Protein AF-A0A419N1R5-F1 (afdb_monomer)

Organism: NCBI:txid1510574

Structure (mmCIF, N/CA/C/O backbone):
data_AF-A0A419N1R5-F1
#
_entry.id   AF-A0A419N1R5-F1
#
loop_
_atom_site.group_PDB
_atom_site.id
_atom_site.type_symbol
_atom_site.label_atom_id
_atom_site.label_alt_id
_atom_site.label_comp_id
_atom_site.label_asym_id
_atom_site.label_entity_id
_atom_site.label_seq_id
_atom_site.pdbx_PDB_ins_code
_atom_site.Cartn_x
_atom_site.Cartn_y
_atom_site.Cartn_z
_atom_site.occupancy
_atom_site.B_iso_or_equiv
_atom_site.auth_seq_id
_atom_site.aut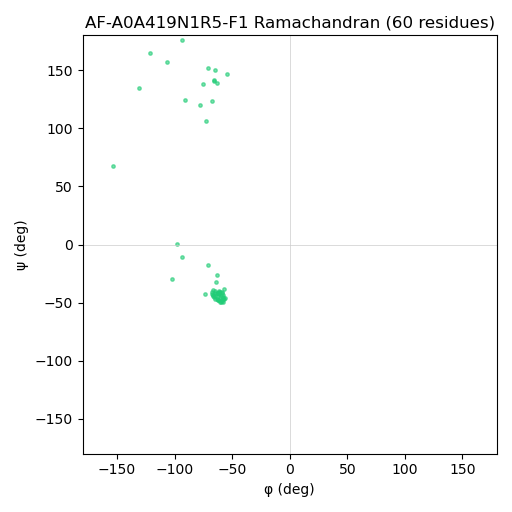h_comp_id
_atom_site.auth_asym_id
_atom_site.auth_atom_id
_atom_site.pdbx_PDB_model_num
ATOM 1 N N . MET A 1 1 ? -21.386 0.141 17.192 1.00 66.19 1 MET A N 1
ATOM 2 C CA . MET A 1 1 ? -20.549 0.082 15.975 1.00 66.19 1 MET A CA 1
ATOM 3 C C . MET A 1 1 ? -19.128 -0.251 16.399 1.00 66.19 1 MET A C 1
ATOM 5 O O . MET A 1 1 ? -18.680 0.323 17.383 1.00 66.19 1 MET A O 1
ATOM 9 N N . GLY A 1 2 ? -18.489 -1.242 15.773 1.00 83.94 2 GLY A N 1
ATOM 10 C CA . GLY A 1 2 ? -17.110 -1.654 16.076 1.00 83.94 2 GLY A CA 1
ATOM 11 C C . GLY A 1 2 ? -16.086 -0.954 15.180 1.00 83.94 2 GLY A C 1
ATOM 12 O O . GLY A 1 2 ? -16.469 -0.223 14.269 1.00 83.94 2 GLY A O 1
ATOM 13 N N . CYS A 1 3 ? -14.798 -1.191 15.430 1.00 93.12 3 CYS A N 1
ATOM 14 C CA . CYS A 1 3 ? -13.731 -0.717 14.549 1.00 93.12 3 CYS A CA 1
ATOM 15 C 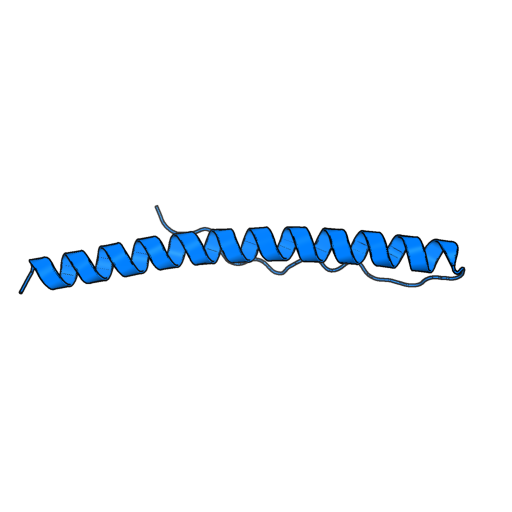C . CYS A 1 3 ? -13.711 -1.488 13.222 1.00 93.12 3 CYS A C 1
ATOM 17 O O . CYS A 1 3 ? -14.107 -2.658 13.209 1.00 93.12 3 CYS A O 1
ATOM 19 N N . PRO A 1 4 ? -13.236 -0.875 12.121 1.00 90.75 4 PRO A N 1
ATOM 20 C CA . PRO A 1 4 ? -13.024 -1.587 10.865 1.00 90.75 4 PRO A CA 1
ATOM 21 C C . PRO A 1 4 ? -12.124 -2.813 11.061 1.00 90.75 4 PRO A C 1
ATOM 23 O O . PRO A 1 4 ? -11.210 -2.799 11.890 1.00 90.75 4 PRO A O 1
ATOM 26 N N . ALA A 1 5 ? -12.377 -3.873 10.293 1.00 88.69 5 ALA A N 1
ATOM 27 C CA . ALA A 1 5 ? -11.514 -5.047 10.294 1.00 88.69 5 ALA A CA 1
ATOM 28 C C . ALA A 1 5 ? -10.134 -4.692 9.722 1.00 88.69 5 ALA A C 1
ATOM 30 O O . ALA A 1 5 ? -10.033 -3.953 8.742 1.00 88.69 5 ALA A O 1
ATOM 31 N N . VAL A 1 6 ? -9.075 -5.250 10.315 1.00 91.00 6 VAL A N 1
ATOM 32 C CA . VAL A 1 6 ? -7.734 -5.183 9.724 1.00 91.00 6 VAL A CA 1
ATOM 33 C C . VAL A 1 6 ? -7.746 -6.015 8.447 1.00 91.00 6 VAL A C 1
ATOM 35 O O . VAL A 1 6 ? -8.066 -7.203 8.483 1.00 91.00 6 VAL A O 1
ATOM 38 N N . THR A 1 7 ? -7.389 -5.399 7.327 1.00 92.88 7 THR A N 1
ATOM 39 C CA . THR A 1 7 ? -7.172 -6.099 6.058 1.00 92.88 7 THR A CA 1
ATOM 40 C C . THR A 1 7 ? -5.683 -6.172 5.752 1.00 92.88 7 THR A C 1
ATOM 42 O O . THR A 1 7 ? -4.903 -5.363 6.248 1.00 92.88 7 THR A O 1
ATOM 45 N N . SER A 1 8 ? -5.278 -7.143 4.932 1.00 94.19 8 SER A N 1
ATOM 46 C CA . SER A 1 8 ? -3.901 -7.194 4.437 1.00 94.19 8 SER A CA 1
ATOM 47 C C . SER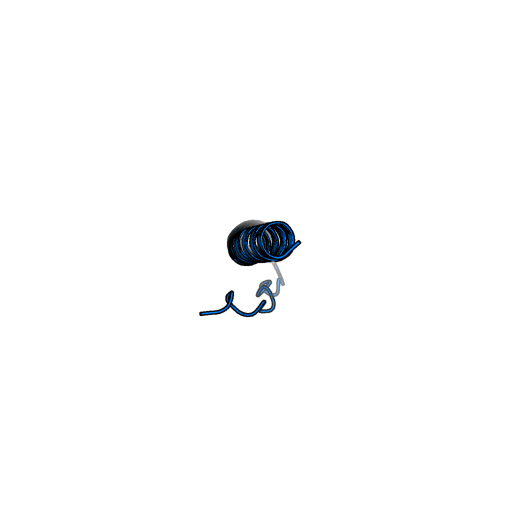 A 1 8 ? -3.607 -5.967 3.573 1.00 94.19 8 SER A C 1
ATOM 49 O O . SER A 1 8 ? -4.446 -5.559 2.768 1.00 94.19 8 SER A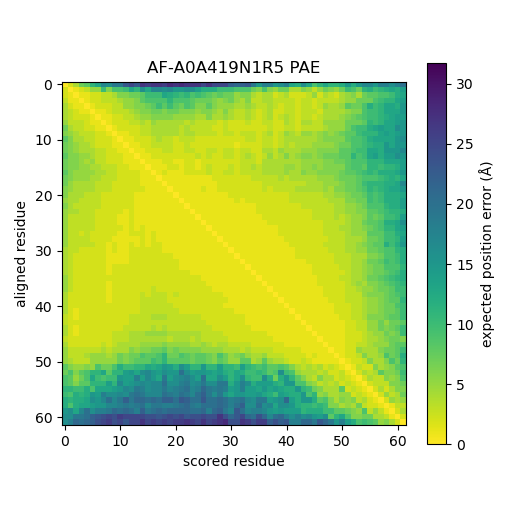 O 1
ATOM 51 N N . CYS A 1 9 ? -2.418 -5.393 3.736 1.00 95.81 9 CYS A N 1
ATOM 52 C CA . CYS A 1 9 ? -1.962 -4.296 2.901 1.00 95.81 9 CYS A CA 1
ATOM 53 C C . CYS A 1 9 ? -1.494 -4.831 1.543 1.00 95.81 9 CYS A C 1
ATOM 55 O O . CYS A 1 9 ? -0.557 -5.634 1.507 1.00 95.81 9 CYS A O 1
ATOM 57 N N . PRO A 1 10 ? -2.107 -4.403 0.426 1.00 92.56 10 PRO A N 1
ATOM 58 C CA . PRO A 1 10 ? -1.708 -4.870 -0.890 1.00 92.56 10 PRO A CA 1
ATOM 59 C C . PRO A 1 10 ? -0.363 -4.245 -1.263 1.00 92.56 10 PRO A C 1
ATOM 61 O O . PRO A 1 10 ? -0.284 -3.061 -1.581 1.00 92.56 10 PRO A O 1
ATOM 64 N N . ILE A 1 11 ? 0.700 -5.045 -1.223 1.00 94.12 11 ILE A N 1
ATOM 65 C CA . ILE A 1 11 ? 2.009 -4.655 -1.746 1.00 94.12 11 ILE A CA 1
ATOM 66 C C . ILE A 1 11 ? 2.085 -5.097 -3.212 1.00 94.12 11 ILE A C 1
ATOM 68 O O . ILE A 1 11 ? 1.861 -6.279 -3.491 1.00 94.12 11 ILE A O 1
ATOM 72 N N . PRO A 1 12 ? 2.366 -4.182 -4.159 1.00 94.94 12 PRO A N 1
ATOM 73 C CA . PRO A 1 12 ? 2.461 -4.541 -5.566 1.00 94.94 12 PRO A CA 1
ATOM 74 C C . PRO A 1 12 ? 3.652 -5.474 -5.807 1.00 94.94 12 PRO A C 1
ATOM 76 O O . PRO A 1 12 ? 4.722 -5.306 -5.221 1.00 94.94 12 PRO A O 1
ATOM 79 N N . ALA A 1 13 ? 3.472 -6.453 -6.694 1.00 94.62 13 ALA A N 1
ATOM 80 C CA . ALA A 1 13 ? 4.589 -7.235 -7.211 1.00 94.62 13 ALA A CA 1
ATOM 81 C C . ALA A 1 13 ? 5.522 -6.332 -8.038 1.00 94.62 13 ALA A C 1
ATOM 83 O O . ALA A 1 13 ? 5.065 -5.375 -8.659 1.00 94.62 13 ALA A O 1
ATOM 84 N N . SER A 1 14 ? 6.813 -6.659 -8.063 1.00 95.75 14 SER A N 1
ATOM 85 C CA . SER A 1 14 ? 7.838 -5.890 -8.775 1.00 95.75 14 SER A CA 1
ATOM 86 C C . SER A 1 14 ? 8.689 -6.823 -9.632 1.00 95.75 14 SER A C 1
ATOM 88 O O . SER A 1 14 ? 9.079 -7.907 -9.192 1.00 95.75 14 SER A O 1
ATOM 90 N N . SER A 1 15 ? 8.938 -6.419 -10.876 1.00 97.06 15 SER A N 1
ATOM 91 C CA . SER A 1 15 ? 9.802 -7.138 -11.821 1.00 97.06 15 SER A CA 1
ATOM 92 C C . SER A 1 15 ? 10.380 -6.150 -12.843 1.00 97.06 15 SER A C 1
ATOM 94 O O . SER A 1 15 ? 9.994 -6.155 -14.013 1.00 97.06 15 SER A O 1
ATOM 96 N N . PRO A 1 16 ? 11.255 -5.231 -12.401 1.00 97.06 16 PRO A N 1
ATOM 97 C CA . PRO A 1 16 ? 11.745 -4.164 -13.254 1.00 97.06 16 PRO A CA 1
ATOM 98 C C . PRO A 1 16 ? 12.773 -4.699 -14.255 1.00 97.06 16 PRO A C 1
ATOM 100 O O . PRO A 1 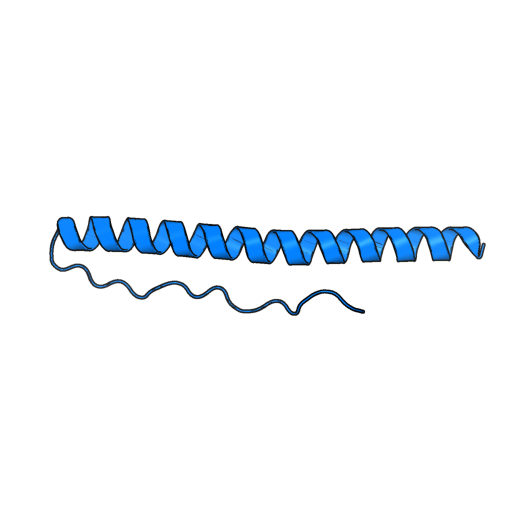16 ? 13.650 -5.487 -13.899 1.00 97.06 16 PRO A O 1
ATOM 103 N N . VAL A 1 17 ? 12.690 -4.236 -15.505 1.00 98.38 17 VAL A N 1
ATOM 104 C CA . VAL A 1 17 ? 13.653 -4.575 -16.570 1.00 98.38 17 VAL A CA 1
ATOM 105 C C . VAL A 1 17 ? 14.638 -3.426 -16.792 1.00 98.38 17 VAL A C 1
ATOM 107 O O . VAL A 1 17 ? 15.797 -3.643 -17.142 1.00 98.38 17 VAL A O 1
ATOM 110 N N . THR A 1 18 ? 14.194 -2.194 -16.548 1.00 98.44 18 THR A N 1
ATOM 111 C CA . THR A 1 18 ? 14.999 -0.978 -16.656 1.00 98.44 18 THR A CA 1
ATOM 112 C C . THR A 1 18 ? 15.047 -0.210 -15.336 1.00 98.44 18 THR A C 1
ATOM 114 O O . THR A 1 18 ? 14.209 -0.382 -14.450 1.00 98.44 18 THR A O 1
ATOM 117 N N . ASN A 1 19 ? 15.990 0.728 -15.222 1.00 98.19 19 ASN A N 1
ATOM 118 C CA . 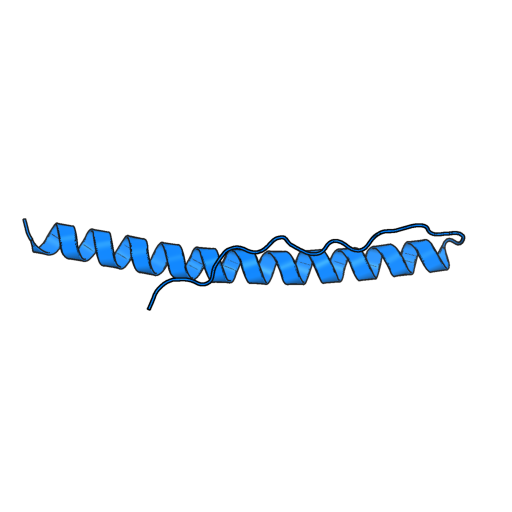ASN A 1 19 ? 16.029 1.657 -14.086 1.00 98.19 19 ASN A CA 1
ATOM 119 C C . ASN A 1 19 ? 14.785 2.566 -14.030 1.00 98.19 19 ASN A C 1
ATOM 121 O O . ASN A 1 19 ? 14.411 3.033 -12.953 1.00 98.19 19 ASN A O 1
ATOM 125 N N . GLY A 1 20 ? 14.141 2.813 -15.177 1.00 98.44 20 GLY A N 1
ATOM 126 C CA . GLY A 1 20 ? 12.872 3.535 -15.249 1.00 98.44 20 GLY A CA 1
ATOM 127 C C . GLY A 1 20 ? 11.724 2.740 -14.625 1.00 98.44 20 GLY A C 1
ATOM 128 O O . GLY A 1 20 ? 10.949 3.299 -13.844 1.00 98.44 20 GLY A O 1
ATOM 129 N N . ASP A 1 21 ? 11.671 1.434 -14.897 1.00 98.06 21 ASP A N 1
ATOM 130 C CA . ASP A 1 21 ? 10.705 0.515 -14.283 1.00 98.06 21 ASP A CA 1
ATOM 131 C C . ASP A 1 21 ? 10.957 0.409 -12.783 1.00 98.06 21 ASP A C 1
ATOM 133 O O . ASP A 1 21 ? 10.040 0.617 -12.000 1.00 98.06 21 ASP A O 1
ATOM 137 N N . LEU A 1 22 ? 12.217 0.218 -12.370 1.00 98.25 22 LEU A N 1
ATOM 138 C CA . LEU A 1 22 ? 12.593 0.160 -10.954 1.00 98.25 22 LEU A CA 1
ATOM 139 C C . LEU A 1 22 ? 12.166 1.427 -10.208 1.00 98.25 22 LEU A C 1
ATOM 141 O O . LEU A 1 22 ? 11.576 1.352 -9.135 1.00 98.25 22 LEU A O 1
ATOM 145 N N . SER A 1 23 ? 12.422 2.600 -10.789 1.00 98.56 23 SER A N 1
ATOM 146 C CA . SER A 1 23 ? 12.016 3.871 -10.184 1.00 98.56 23 SER A CA 1
ATOM 147 C C . SER A 1 23 ? 10.493 3.995 -10.079 1.00 98.56 23 SER A C 1
ATOM 149 O O . SER A 1 23 ? 9.987 4.630 -9.157 1.00 98.56 23 SER A O 1
ATOM 151 N N . SER A 1 24 ? 9.754 3.418 -11.027 1.00 98.38 24 SER A N 1
ATOM 152 C CA . SER A 1 24 ? 8.288 3.402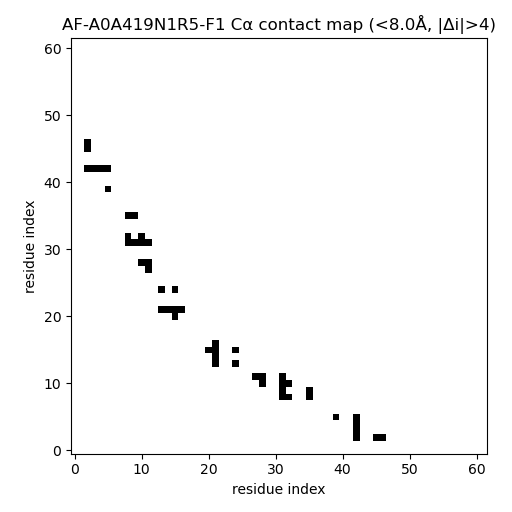 -11.009 1.00 98.38 24 SER A CA 1
ATOM 153 C C . SER A 1 24 ? 7.747 2.425 -9.969 1.00 98.38 24 SER A C 1
ATOM 155 O O . SER A 1 24 ? 6.860 2.795 -9.202 1.00 98.38 24 SER A O 1
ATOM 157 N N . ASP A 1 25 ? 8.335 1.236 -9.871 1.00 98.31 25 ASP A N 1
ATOM 158 C CA . ASP A 1 25 ? 8.013 0.228 -8.862 1.00 98.31 25 ASP A CA 1
ATOM 159 C C . ASP A 1 25 ? 8.268 0.751 -7.445 1.00 98.31 25 ASP A C 1
ATOM 161 O O . ASP A 1 25 ? 7.424 0.567 -6.571 1.00 98.31 25 ASP A O 1
ATOM 165 N N . VAL A 1 26 ? 9.369 1.480 -7.224 1.00 98.38 26 VAL A N 1
ATOM 166 C CA . VAL A 1 26 ? 9.656 2.140 -5.938 1.00 98.38 26 VAL A CA 1
ATOM 167 C C . VAL A 1 26 ? 8.555 3.134 -5.574 1.00 98.38 26 VAL A C 1
ATOM 169 O O . VAL A 1 26 ? 8.007 3.050 -4.478 1.00 98.38 26 VAL A O 1
ATOM 172 N N . ARG A 1 27 ? 8.154 4.020 -6.496 1.00 98.50 27 ARG A N 1
ATOM 173 C CA . ARG A 1 27 ? 7.066 4.981 -6.234 1.00 98.50 27 ARG A CA 1
ATOM 174 C C . ARG A 1 27 ? 5.735 4.283 -5.944 1.00 98.50 27 ARG A C 1
ATOM 176 O O . ARG A 1 27 ? 4.994 4.708 -5.060 1.00 98.50 27 ARG A O 1
ATOM 183 N N . ASN A 1 28 ? 5.431 3.204 -6.666 1.00 98.19 28 ASN A N 1
ATOM 184 C CA . ASN A 1 28 ? 4.221 2.410 -6.442 1.00 98.19 28 ASN A CA 1
ATOM 185 C C . ASN A 1 28 ? 4.243 1.729 -5.066 1.00 98.19 28 ASN A C 1
ATOM 187 O O . ASN A 1 28 ? 3.233 1.725 -4.360 1.00 98.19 28 ASN A O 1
ATOM 191 N N . LEU A 1 29 ? 5.396 1.189 -4.668 1.00 98.31 29 LEU A N 1
ATOM 192 C CA . LEU A 1 29 ? 5.602 0.590 -3.356 1.00 98.31 29 LEU A CA 1
ATOM 193 C C . LEU A 1 29 ? 5.450 1.628 -2.236 1.00 98.31 29 LEU A C 1
ATOM 195 O O . LEU A 1 29 ? 4.719 1.383 -1.279 1.00 98.31 29 LEU A O 1
ATOM 199 N N . GLU A 1 30 ? 6.074 2.798 -2.361 1.00 98.62 30 GLU A N 1
ATOM 200 C CA . GLU A 1 30 ? 5.961 3.897 -1.391 1.00 98.62 30 GLU A CA 1
ATOM 201 C C . GLU A 1 30 ? 4.508 4.360 -1.212 1.00 98.62 30 GLU A C 1
ATOM 203 O O . GLU A 1 30 ? 4.045 4.564 -0.083 1.00 98.62 30 GLU A O 1
ATOM 208 N N . ALA A 1 31 ? 3.755 4.465 -2.309 1.00 98.31 31 ALA A N 1
ATOM 209 C CA . ALA A 1 31 ? 2.337 4.804 -2.267 1.00 98.31 31 ALA A CA 1
ATOM 210 C C . ALA A 1 31 ? 1.508 3.718 -1.556 1.00 98.31 31 ALA A C 1
ATOM 212 O O . ALA A 1 31 ? 0.681 4.037 -0.696 1.00 98.31 31 ALA A O 1
ATOM 213 N N . ALA A 1 32 ? 1.757 2.439 -1.857 1.00 98.12 32 ALA A N 1
ATOM 214 C CA . ALA A 1 32 ? 1.079 1.313 -1.214 1.00 98.12 32 ALA A CA 1
ATOM 215 C C . ALA A 1 32 ? 1.369 1.241 0.296 1.00 98.12 32 ALA A C 1
ATOM 217 O O . ALA A 1 32 ? 0.456 1.036 1.100 1.00 98.12 32 ALA A O 1
ATOM 218 N N . LEU A 1 33 ? 2.622 1.471 0.698 1.00 97.94 33 LEU A N 1
ATOM 219 C CA . LEU A 1 33 ? 3.025 1.518 2.105 1.00 97.94 33 LEU A CA 1
ATOM 220 C C . LEU A 1 33 ? 2.401 2.710 2.837 1.00 97.94 33 LEU A C 1
ATOM 222 O O . LEU A 1 33 ? 1.939 2.557 3.967 1.00 97.94 33 LEU A O 1
ATOM 226 N N . THR A 1 34 ? 2.315 3.871 2.186 1.00 98.38 34 THR A N 1
ATOM 227 C CA . THR A 1 34 ? 1.638 5.049 2.747 1.00 98.38 34 THR A CA 1
ATOM 228 C C . THR A 1 34 ? 0.155 4.764 2.992 1.00 98.38 34 THR A C 1
ATOM 230 O O . THR A 1 34 ? -0.350 4.997 4.091 1.00 98.38 34 THR A O 1
ATOM 233 N N . ALA A 1 35 ? -0.539 4.193 2.004 1.00 96.81 35 ALA A N 1
ATOM 234 C CA . ALA A 1 35 ? -1.945 3.817 2.134 1.00 96.81 35 ALA A CA 1
ATOM 235 C C . ALA A 1 35 ? -2.169 2.775 3.246 1.00 96.81 35 ALA A C 1
ATOM 237 O O . ALA A 1 35 ? -3.099 2.905 4.045 1.00 96.81 35 ALA A O 1
ATOM 238 N N . CY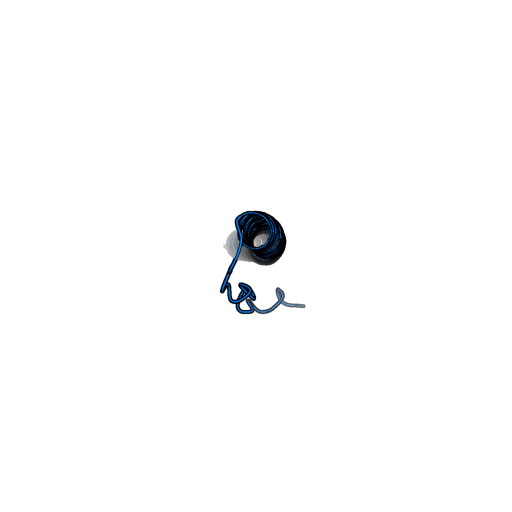S A 1 36 ? -1.284 1.780 3.338 1.00 97.69 36 CYS A N 1
ATOM 239 C CA . CYS A 1 36 ? -1.284 0.790 4.411 1.00 97.69 36 CYS A CA 1
ATOM 240 C C . CYS A 1 36 ? -1.134 1.437 5.795 1.00 97.69 36 CYS A C 1
ATOM 242 O O . CYS A 1 36 ? -1.925 1.161 6.697 1.00 97.69 36 CYS A O 1
ATOM 244 N N . GLY A 1 37 ? -0.155 2.331 5.960 1.00 97.06 37 GLY A N 1
ATOM 245 C CA . GLY A 1 37 ? 0.080 3.034 7.221 1.00 97.06 37 GLY A CA 1
ATOM 246 C C . GLY A 1 37 ? -1.146 3.822 7.683 1.00 97.06 37 GLY A C 1
ATOM 247 O O . GLY A 1 37 ? -1.538 3.722 8.845 1.00 97.06 37 GLY A O 1
ATOM 248 N N . LEU A 1 38 ? -1.811 4.527 6.761 1.00 97.00 38 LEU A N 1
ATOM 249 C CA . LEU A 1 38 ? -3.055 5.248 7.050 1.00 97.00 38 LEU A CA 1
ATOM 250 C C . LEU A 1 38 ? -4.181 4.309 7.501 1.00 97.00 38 LEU A C 1
ATOM 252 O O . LEU A 1 38 ? -4.894 4.619 8.456 1.00 97.00 38 LEU A O 1
ATOM 256 N N . GLN A 1 39 ? -4.334 3.154 6.849 1.00 96.50 39 GLN A N 1
ATOM 257 C CA . GLN A 1 39 ? -5.327 2.157 7.249 1.00 96.50 39 GLN A CA 1
ATOM 258 C C . GLN A 1 39 ? -5.053 1.621 8.660 1.00 96.50 39 GLN A C 1
ATOM 260 O O . GLN A 1 39 ? -5.970 1.548 9.482 1.00 96.50 39 GLN A O 1
ATOM 265 N N . VAL A 1 40 ? -3.804 1.247 8.945 1.00 96.31 40 VAL A N 1
ATOM 266 C CA . VAL A 1 40 ? -3.406 0.714 10.253 1.00 96.31 40 VAL A CA 1
ATOM 267 C C . VAL A 1 40 ? -3.622 1.756 11.349 1.00 96.31 40 VAL A C 1
ATOM 269 O O . VAL A 1 40 ? -4.189 1.417 12.390 1.00 96.31 40 VAL A O 1
ATOM 272 N N . GLU A 1 41 ? -3.248 3.016 11.115 1.00 97.19 41 GLU A N 1
ATOM 273 C CA . GLU A 1 41 ? -3.443 4.077 12.107 1.00 97.19 41 GLU A CA 1
ATOM 274 C C . GLU A 1 41 ? -4.929 4.347 12.363 1.00 97.19 41 GLU A C 1
ATOM 276 O O . GLU A 1 41 ? -5.334 4.471 13.516 1.00 97.19 41 GLU A O 1
ATOM 281 N N . ALA A 1 42 ? -5.773 4.344 11.327 1.00 95.44 42 ALA A N 1
ATOM 282 C CA . ALA A 1 42 ? -7.216 4.513 11.498 1.00 95.44 42 ALA A CA 1
ATOM 283 C C . ALA A 1 42 ? -7.837 3.392 12.354 1.00 95.44 42 ALA A C 1
ATOM 285 O O . ALA A 1 42 ? -8.648 3.654 13.250 1.00 95.44 42 ALA A O 1
ATOM 286 N N . VAL A 1 43 ? -7.436 2.136 12.121 1.00 95.69 43 VAL A N 1
ATOM 287 C CA . VAL A 1 43 ? -7.892 1.004 12.944 1.00 95.69 43 VAL A CA 1
ATOM 288 C C . VAL A 1 43 ? -7.373 1.138 14.374 1.00 95.69 43 VAL A C 1
ATOM 290 O O . VAL A 1 43 ? -8.146 0.968 15.321 1.00 95.69 43 VAL A O 1
ATOM 293 N N . ARG A 1 44 ? -6.091 1.478 14.546 1.00 95.44 44 ARG A N 1
ATOM 294 C CA . ARG A 1 44 ? -5.470 1.694 15.855 1.00 95.44 44 ARG A CA 1
ATOM 295 C C . ARG A 1 44 ? -6.194 2.786 16.639 1.00 95.44 44 ARG A C 1
ATOM 297 O O . ARG A 1 44 ? -6.564 2.545 17.785 1.00 95.44 44 ARG A O 1
ATOM 304 N N . GLN A 1 45 ? -6.437 3.946 16.035 1.00 95.94 45 GLN A N 1
ATOM 305 C CA . GLN A 1 45 ? -7.126 5.060 16.682 1.00 95.94 45 GLN A CA 1
ATOM 306 C C . GLN A 1 45 ? -8.506 4.633 17.188 1.00 95.94 45 GLN A C 1
ATOM 308 O O . GLN A 1 45 ? -8.830 4.859 18.355 1.00 95.94 45 GLN A O 1
ATOM 313 N N . CYS A 1 46 ? -9.285 3.941 16.355 1.00 95.44 46 CYS A N 1
ATOM 314 C CA . CYS A 1 46 ? -10.573 3.415 16.790 1.00 95.44 46 CYS A CA 1
ATOM 315 C C . CYS A 1 46 ? -10.427 2.451 17.980 1.00 95.44 46 CYS A C 1
ATOM 317 O O . CYS A 1 46 ? -11.165 2.552 18.964 1.00 95.44 46 CYS A O 1
ATOM 319 N N . GLN A 1 47 ? -9.464 1.526 17.924 1.00 93.50 47 GLN A N 1
ATOM 320 C CA . GLN A 1 47 ? -9.232 0.580 19.015 1.00 93.50 47 GLN A CA 1
ATOM 321 C C . GLN A 1 47 ? -8.857 1.294 20.319 1.00 93.50 47 GLN A C 1
ATOM 323 O O . GLN A 1 47 ? -9.357 0.916 21.378 1.00 93.50 47 GLN A O 1
ATOM 328 N N . GLU A 1 48 ? -8.028 2.336 20.258 1.00 94.12 48 GLU A N 1
ATOM 329 C CA . GLU A 1 48 ? -7.651 3.127 21.431 1.00 94.12 48 GLU A CA 1
ATOM 330 C C . GLU A 1 48 ? -8.836 3.901 22.016 1.00 94.12 48 GLU A C 1
ATOM 332 O O . GLU A 1 48 ? -9.058 3.861 23.228 1.00 94.12 48 GLU A O 1
ATOM 337 N N . GLU A 1 49 ? -9.669 4.528 21.185 1.00 90.94 49 GLU A N 1
ATOM 338 C CA . GLU A 1 49 ? -10.897 5.182 21.652 1.00 90.94 49 GLU A CA 1
ATOM 339 C C . GLU A 1 49 ? -11.833 4.197 22.361 1.00 90.94 49 GLU A C 1
ATOM 341 O O . GLU A 1 49 ? -12.422 4.514 23.399 1.00 90.94 49 GLU A O 1
ATOM 346 N N . HIS A 1 50 ? -11.957 2.983 21.824 1.00 88.25 50 HIS A N 1
ATOM 347 C CA . HIS A 1 50 ? -12.748 1.922 22.436 1.00 88.25 50 HIS A CA 1
ATOM 348 C C . HIS A 1 50 ? -12.133 1.454 23.761 1.00 88.25 50 HIS A C 1
ATOM 350 O O . HIS A 1 50 ? -12.854 1.357 24.755 1.00 88.25 50 HIS A O 1
ATOM 356 N N . ARG A 1 51 ? -10.811 1.244 23.823 1.00 88.19 51 ARG A N 1
ATOM 357 C CA . ARG A 1 51 ? -10.095 0.890 25.063 1.00 88.19 51 ARG A CA 1
ATOM 358 C C . ARG A 1 51 ? -10.291 1.941 26.152 1.00 88.19 51 ARG A C 1
ATOM 360 O O . ARG A 1 51 ? -10.571 1.587 27.299 1.00 88.19 51 ARG A O 1
ATOM 367 N N . VAL A 1 52 ? -10.179 3.225 25.808 1.00 83.31 52 VAL A N 1
ATOM 368 C CA . VAL A 1 52 ? -10.391 4.332 26.751 1.00 83.31 52 VAL A CA 1
ATOM 369 C C . VAL A 1 52 ? -11.828 4.332 27.270 1.00 83.31 52 VAL A C 1
ATOM 371 O O . VAL A 1 52 ? -12.020 4.387 28.484 1.00 83.31 52 VAL A O 1
ATOM 374 N N . LYS A 1 53 ? -12.830 4.206 26.388 1.00 76.56 53 LYS A N 1
ATOM 375 C CA . LYS A 1 53 ? -14.249 4.130 26.782 1.00 76.56 53 LYS A CA 1
ATOM 376 C C . LYS A 1 53 ? -14.513 2.956 27.725 1.00 76.56 53 LYS A C 1
ATOM 378 O O . LYS A 1 53 ? -15.133 3.153 28.768 1.00 76.56 53 LYS A O 1
ATOM 383 N N . THR A 1 54 ? -14.000 1.767 27.406 1.00 75.94 54 THR A N 1
ATOM 384 C CA . THR A 1 54 ? -14.139 0.582 28.261 1.00 75.94 54 THR A CA 1
ATOM 385 C C . THR A 1 54 ? -13.504 0.806 29.631 1.00 75.94 54 THR A C 1
ATOM 387 O O . THR A 1 54 ? -14.152 0.554 30.642 1.00 75.94 54 THR A O 1
ATOM 390 N N . ARG A 1 55 ? -12.283 1.353 29.693 1.00 77.50 55 ARG A N 1
ATOM 391 C CA . ARG A 1 55 ? -11.599 1.633 30.966 1.00 77.50 55 ARG A CA 1
ATOM 392 C C . ARG A 1 55 ? -12.355 2.645 31.829 1.00 77.50 55 ARG A C 1
ATOM 394 O O . ARG A 1 55 ? -12.442 2.459 33.039 1.00 77.50 55 ARG A O 1
ATOM 401 N N . THR A 1 56 ? -12.899 3.703 31.229 1.00 73.25 56 THR A N 1
ATOM 402 C CA . THR A 1 56 ? -13.694 4.706 31.954 1.00 73.25 56 THR A CA 1
ATOM 403 C C . THR A 1 56 ? -15.006 4.119 32.465 1.00 73.25 56 THR A C 1
ATOM 405 O O . THR A 1 56 ? -15.369 4.381 33.606 1.00 73.25 56 THR A O 1
ATOM 408 N N . ALA A 1 57 ? -15.685 3.287 31.667 1.00 73.81 57 ALA A N 1
ATOM 409 C CA . ALA A 1 57 ? -16.888 2.587 32.108 1.00 73.81 57 ALA A CA 1
ATOM 410 C C . ALA A 1 57 ? -16.585 1.670 33.300 1.00 73.81 57 ALA A C 1
ATOM 412 O O . ALA A 1 57 ? -17.231 1.796 34.332 1.00 73.81 57 ALA A O 1
ATOM 413 N N . THR A 1 58 ? -15.546 0.831 33.220 1.00 74.12 58 THR A N 1
ATOM 414 C CA . THR A 1 58 ? -15.128 -0.016 34.348 1.00 74.12 58 THR A CA 1
ATOM 415 C C . THR A 1 58 ? -14.808 0.804 35.598 1.00 74.12 58 THR A C 1
ATOM 417 O O . THR A 1 58 ? -15.194 0.373 36.673 1.00 74.12 58 THR A O 1
ATOM 420 N N . LYS A 1 59 ? -14.176 1.984 35.452 1.00 71.31 59 LYS A N 1
ATOM 421 C CA . LYS A 1 59 ? -13.858 2.911 36.556 1.00 71.31 59 LYS A CA 1
ATOM 422 C C . LYS A 1 59 ? -15.089 3.631 37.154 1.00 71.31 59 LYS A C 1
ATOM 424 O O . LYS A 1 59 ? -15.006 4.230 38.220 1.00 71.31 59 LYS A O 1
ATOM 429 N N . SER A 1 60 ? -16.211 3.663 36.444 1.00 70.06 60 SER A N 1
ATOM 430 C CA . SER A 1 60 ? -17.447 4.285 36.935 1.00 70.06 60 SER A CA 1
ATOM 431 C C . SER A 1 60 ? -18.375 3.283 37.627 1.00 70.06 60 SER A C 1
ATOM 433 O O . SER A 1 60 ? -19.375 3.702 38.205 1.00 70.06 60 SER A O 1
ATOM 435 N N . LEU A 1 61 ? -18.091 1.981 37.517 1.00 71.50 61 LEU A N 1
ATOM 436 C CA . LEU A 1 61 ? -18.881 0.899 38.113 1.00 71.50 61 LEU A CA 1
ATOM 437 C C . LEU A 1 61 ? -18.311 0.393 39.453 1.00 71.50 61 LEU A C 1
ATOM 439 O O . LEU A 1 61 ? -18.878 -0.534 40.030 1.00 71.50 61 LEU A O 1
ATOM 443 N N . ASN A 1 62 ? -17.210 0.968 39.937 1.00 53.41 62 ASN A N 1
ATOM 444 C CA . ASN A 1 62 ? -16.499 0.588 41.161 1.00 53.41 62 ASN A CA 1
ATOM 445 C C . ASN A 1 62 ? -16.426 1.725 42.179 1.00 53.41 62 ASN A C 1
ATOM 447 O O . ASN A 1 62 ? -16.387 2.906 41.768 1.00 53.41 62 ASN A O 1
#

pLDDT: mean 91.04, std 10.15, range [53.41, 98.62]

Mean predicted aligned error: 5.62 Å

InterPro domains:
  IPR047737 Rz1-like lysis system protein LysC [NF038368] (2-53)
  IPR058979 LysC-like [PF23793] (4-49)

Foldseek 3Di:
DAADDDDDQDADDADDPDPVSVVVSVVSRVVSVVVNVVSVVSRVVRVVVVVVVVVVVVVVVD

Sequence (62 aa):
MGCPAVTSCPIPASSPVTNGDLSSDVRNLEAALTACGLQVEAVRQCQEEHRVKTRTATKSLN

Solvent-accessible surface area (backbone atoms only — not comparable to full-atom values): 3759 Å² total; per-residue (Å²): 137,81,65,69,80,91,71,85,68,73,72,75,86,80,84,61,89,45,74,69,43,40,56,48,47,50,54,51,44,55,51,37,51,53,54,37,50,54,52,53,50,54,36,48,52,44,50,49,56,50,52,52,52,51,53,52,52,58,62,69,76,105

Nearest PDB structures (foldseek):
  6wej-assembly1_A  TM=6.972E-01  e=9.080E+00  Caenorhabditis elegans

Radius of gyration: 19.05 Å; Cα contacts (8 Å, |Δi|>4): 25; chains: 1; bounding box: 37×12×58 Å

Secondary structure (DSSP, 8-state):
--PPPP----PPP---SSHHHHHHHHHHHHHHHHHHHHHHHHHH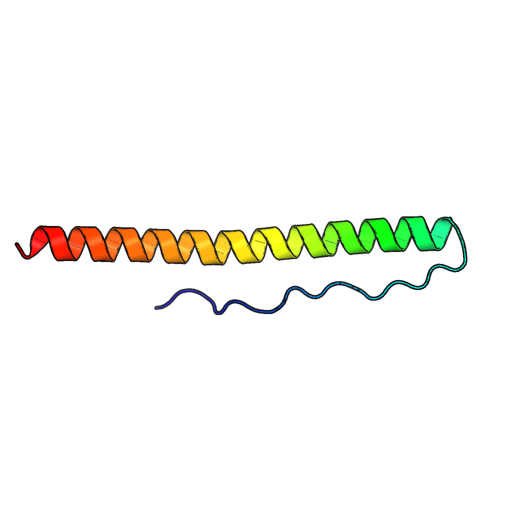HHHHHHHHHHHHHHHH--